Protein AF-A0A7C3V188-F1 (afdb_monomer_lite)

Foldseek 3Di:
DVVLCVPPVDDWDWDWDADPQAIKIWTDGLHDIFIATDNYRVRRVVRRVVVRVVVVVVPVVPDDDDDDRPDD

Sequence (72 aa):
QEFCQREWKVLPRYRVRRRKEGFVAFVSAAGHKAEGRGRTKKEAEEDAARRLYLAIKEKTNGGAALLAPPRM

pLDDT: mean 72.27, std 19.23, range [33.38, 92.06]

Radius of gyration: 13.36 Å; chains: 1; bounding box: 31×24×39 Å

Structure (mmCIF, N/CA/C/O backbone):
data_AF-A0A7C3V188-F1
#
_entry.id   AF-A0A7C3V188-F1
#
loop_
_atom_site.group_PDB
_atom_site.id
_atom_site.type_symbol
_atom_site.label_atom_id
_atom_site.label_alt_id
_atom_site.label_comp_id
_atom_site.label_asym_id
_atom_site.label_entity_id
_atom_site.label_seq_id
_atom_site.pdbx_PDB_ins_code
_atom_site.Cartn_x
_atom_site.Cartn_y
_atom_site.Cartn_z
_atom_site.occupancy
_atom_site.B_iso_or_equiv
_atom_site.auth_seq_id
_atom_site.auth_comp_id
_atom_site.auth_asym_id
_atom_site.auth_atom_id
_atom_site.pdbx_PDB_model_num
ATOM 1 N N . GLN A 1 1 ? 5.485 9.028 -4.276 1.00 47.81 1 GLN A N 1
ATOM 2 C CA . GLN A 1 1 ? 4.871 9.756 -5.410 1.00 47.81 1 GLN A CA 1
ATOM 3 C C . GLN A 1 1 ? 5.860 9.928 -6.562 1.00 47.81 1 GLN A C 1
ATOM 5 O O . GLN A 1 1 ? 5.503 9.595 -7.684 1.00 47.81 1 GLN A O 1
ATOM 10 N N . GLU A 1 2 ? 7.102 10.345 -6.300 1.00 50.38 2 GLU A N 1
ATOM 11 C CA . GLU A 1 2 ? 8.135 10.540 -7.337 1.00 50.38 2 GLU A CA 1
ATOM 12 C C . GLU A 1 2 ? 8.542 9.260 -8.092 1.00 50.38 2 GLU A C 1
ATOM 14 O O . GLU A 1 2 ? 8.722 9.296 -9.303 1.00 50.38 2 GLU A O 1
ATOM 19 N N . PHE A 1 3 ? 8.594 8.105 -7.421 1.00 49.97 3 PHE A N 1
ATOM 20 C CA . PHE A 1 3 ? 9.002 6.835 -8.039 1.00 49.97 3 PHE A CA 1
ATOM 21 C C . PHE A 1 3 ? 8.048 6.348 -9.151 1.00 49.97 3 PHE A C 1
ATOM 23 O O . PHE A 1 3 ? 8.489 6.064 -10.258 1.00 49.97 3 PHE A O 1
ATOM 30 N N . CYS A 1 4 ? 6.727 6.326 -8.918 1.00 43.22 4 CYS A N 1
ATOM 31 C CA . CYS A 1 4 ? 5.762 5.867 -9.933 1.00 43.22 4 CYS A CA 1
ATOM 32 C C . CYS A 1 4 ? 5.702 6.772 -11.175 1.00 43.22 4 CYS A C 1
ATOM 34 O O . CYS A 1 4 ? 5.473 6.276 -12.278 1.00 43.22 4 CYS A O 1
ATOM 36 N N . GLN A 1 5 ? 5.909 8.086 -11.018 1.00 54.91 5 GLN A N 1
ATOM 37 C CA . GLN A 1 5 ? 5.956 8.999 -12.165 1.00 54.91 5 GLN A CA 1
ATOM 38 C C . GLN A 1 5 ? 7.235 8.816 -12.981 1.00 54.91 5 GLN A C 1
ATOM 40 O O . GLN A 1 5 ? 7.179 8.849 -14.208 1.00 54.91 5 GLN A O 1
ATOM 45 N N . ARG A 1 6 ? 8.367 8.605 -12.307 1.00 54.31 6 ARG A N 1
ATOM 46 C CA . ARG A 1 6 ? 9.676 8.489 -12.948 1.00 54.31 6 ARG A CA 1
ATOM 47 C C . ARG A 1 6 ? 9.873 7.139 -13.642 1.00 54.31 6 ARG A C 1
ATOM 49 O O . ARG A 1 6 ? 10.397 7.112 -14.747 1.00 54.31 6 ARG A O 1
ATOM 56 N N . GLU A 1 7 ? 9.398 6.057 -13.027 1.00 53.38 7 GLU A N 1
ATOM 57 C CA . GLU A 1 7 ? 9.572 4.695 -13.544 1.00 53.38 7 GLU A CA 1
ATOM 58 C C . GLU A 1 7 ? 8.474 4.312 -14.552 1.00 53.38 7 GLU A C 1
ATOM 60 O O . GLU A 1 7 ? 8.753 3.692 -15.574 1.00 53.38 7 GLU A O 1
ATOM 65 N N . TRP A 1 8 ? 7.215 4.696 -14.291 1.00 51.53 8 TRP A N 1
ATOM 66 C CA . TRP A 1 8 ? 6.053 4.183 -15.033 1.00 51.53 8 TRP A CA 1
ATOM 67 C C . TRP A 1 8 ? 5.161 5.261 -15.667 1.00 51.53 8 TRP A C 1
ATOM 69 O O . TRP A 1 8 ? 4.221 4.914 -16.376 1.00 51.53 8 TRP A O 1
ATOM 79 N N . LYS A 1 9 ? 5.411 6.561 -15.436 1.00 58.38 9 LYS A N 1
ATOM 80 C CA . LYS A 1 9 ? 4.522 7.677 -15.839 1.00 58.38 9 LYS A CA 1
ATOM 81 C C . LYS A 1 9 ? 3.053 7.519 -15.396 1.00 58.38 9 LYS A C 1
ATOM 83 O O . LYS A 1 9 ? 2.175 8.187 -15.937 1.00 58.38 9 LYS A O 1
ATOM 88 N N . VAL A 1 10 ? 2.760 6.679 -14.396 1.00 58.84 10 VAL A N 1
ATOM 89 C CA . VAL A 1 10 ? 1.391 6.462 -13.894 1.00 58.84 10 VAL A CA 1
ATOM 90 C C . VAL A 1 10 ? 1.269 6.983 -12.468 1.0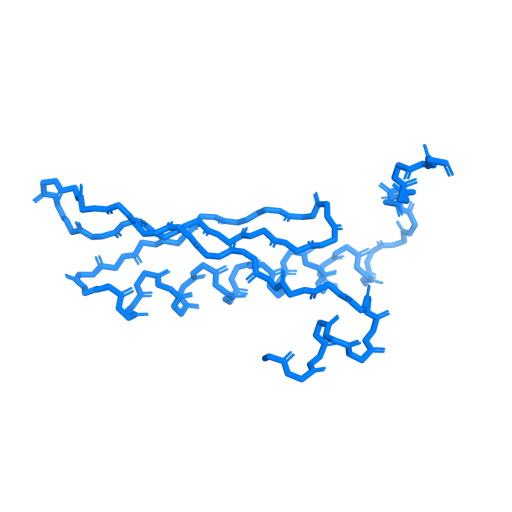0 58.84 10 VAL A C 1
ATOM 92 O O . VAL A 1 10 ? 2.096 6.681 -11.607 1.00 58.84 10 VAL A O 1
ATOM 95 N N . LEU A 1 11 ? 0.211 7.745 -12.193 1.00 67.12 11 LEU A N 1
ATOM 96 C CA . LEU A 1 11 ? -0.138 8.137 -10.831 1.00 67.12 11 LEU A CA 1
ATOM 97 C C . LEU A 1 11 ? -0.766 6.942 -10.090 1.00 67.12 11 LEU A C 1
ATOM 99 O O . LEU A 1 11 ? -1.722 6.352 -10.603 1.00 67.12 11 LEU A O 1
ATOM 103 N N . PRO A 1 12 ? -0.278 6.574 -8.890 1.00 70.06 12 PRO A N 1
ATOM 104 C CA . PRO A 1 12 ? -0.928 5.557 -8.074 1.00 70.06 12 PRO A CA 1
ATOM 105 C C . PRO A 1 12 ? -2.345 6.011 -7.714 1.00 70.06 12 PRO A C 1
ATOM 107 O O . PRO A 1 12 ? -2.554 7.109 -7.198 1.00 70.06 12 PRO A O 1
ATOM 110 N N . ARG A 1 13 ? -3.330 5.156 -7.996 1.00 80.69 13 ARG A N 1
ATOM 111 C CA . ARG A 1 13 ? -4.736 5.417 -7.671 1.00 80.69 13 ARG A CA 1
ATOM 112 C C . ARG A 1 13 ? -5.034 4.888 -6.282 1.00 80.69 13 ARG A C 1
ATOM 114 O O . ARG A 1 13 ? -4.957 3.681 -6.068 1.00 80.69 13 ARG A O 1
ATOM 121 N N . TYR A 1 14 ? -5.397 5.789 -5.376 1.00 80.69 14 TYR A N 1
ATOM 122 C CA . TYR A 1 14 ? -5.821 5.455 -4.021 1.00 80.69 14 TYR A CA 1
ATOM 123 C C . TYR A 1 14 ? -7.341 5.511 -3.904 1.00 80.69 14 TYR A C 1
ATOM 125 O O . TYR A 1 14 ? -7.999 6.404 -4.438 1.00 80.69 14 TYR A O 1
ATOM 133 N N . ARG A 1 15 ? -7.912 4.547 -3.185 1.00 85.62 15 ARG A N 1
ATOM 134 C CA . ARG A 1 15 ? -9.333 4.506 -2.851 1.00 85.62 15 ARG A CA 1
ATOM 135 C C . ARG A 1 15 ? -9.491 4.055 -1.411 1.00 85.62 15 ARG A C 1
ATOM 137 O O . ARG A 1 15 ? -9.254 2.895 -1.104 1.00 85.62 15 ARG A O 1
ATOM 144 N N . VAL A 1 16 ? -9.939 4.952 -0.541 1.00 88.25 16 VAL A N 1
ATOM 145 C CA . VAL A 1 16 ? -10.172 4.647 0.876 1.00 88.25 16 VAL A CA 1
ATOM 146 C C . VAL A 1 16 ? -11.654 4.393 1.122 1.0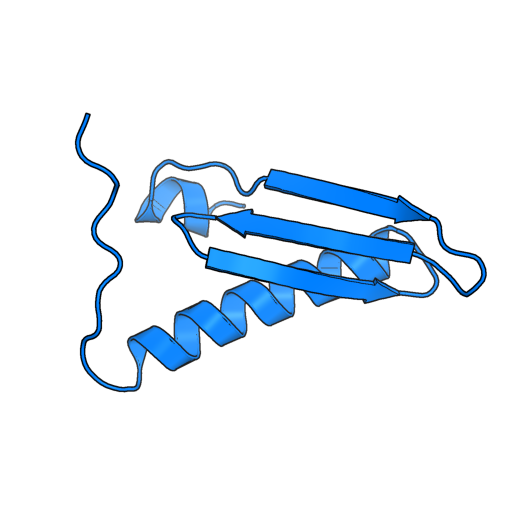0 88.25 16 VAL A C 1
ATOM 148 O O . VAL A 1 16 ? -12.522 5.107 0.620 1.00 88.25 16 VAL A O 1
ATOM 151 N N . ARG A 1 17 ? -11.960 3.363 1.907 1.00 89.50 17 ARG A N 1
ATOM 152 C CA . ARG A 1 17 ? -13.303 3.021 2.375 1.00 89.50 17 ARG A CA 1
ATOM 153 C C . ARG A 1 17 ? -13.304 2.913 3.894 1.00 89.50 17 ARG A C 1
ATOM 155 O O . ARG A 1 17 ? -12.457 2.242 4.476 1.00 89.50 17 ARG A O 1
ATOM 162 N N . ARG A 1 18 ? -14.288 3.542 4.537 1.00 88.81 18 ARG A N 1
ATOM 163 C CA . ARG A 1 18 ? -14.549 3.363 5.971 1.00 88.81 18 ARG A CA 1
ATOM 164 C C . ARG A 1 18 ? -15.280 2.033 6.191 1.00 88.81 18 ARG 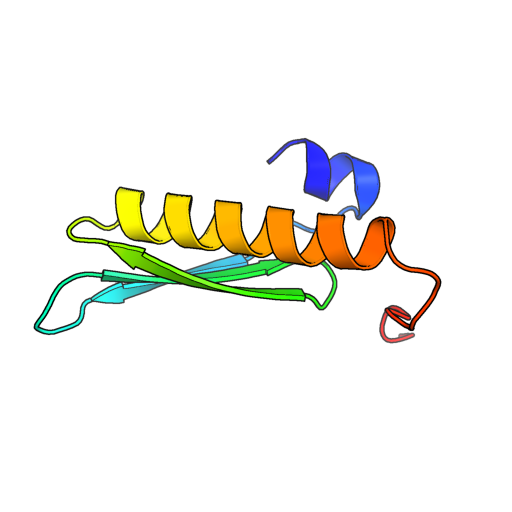A C 1
ATOM 166 O O . ARG A 1 18 ? -16.214 1.708 5.459 1.00 88.81 18 ARG A O 1
ATOM 173 N N . ARG A 1 19 ? -14.850 1.266 7.187 1.00 86.75 19 ARG A N 1
ATOM 174 C CA . ARG A 1 19 ? -15.468 0.024 7.674 1.00 86.75 19 ARG A CA 1
ATOM 175 C C . ARG A 1 19 ? -15.840 0.180 9.152 1.00 86.75 19 ARG A C 1
ATOM 177 O O . ARG A 1 19 ? -15.415 1.134 9.795 1.00 86.75 19 ARG A O 1
ATOM 184 N N . LYS A 1 20 ? -16.638 -0.755 9.684 1.00 83.69 20 LYS A N 1
ATOM 185 C CA . LYS A 1 20 ? -17.028 -0.775 11.108 1.00 83.69 20 LYS A CA 1
ATOM 186 C C . LYS A 1 20 ? -15.811 -0.816 12.046 1.00 83.69 20 LYS A C 1
ATOM 188 O O . LYS A 1 20 ? -15.826 -0.138 13.061 1.00 83.69 20 LYS A O 1
ATOM 193 N N . GLU A 1 21 ? -14.753 -1.527 11.658 1.00 83.25 21 GLU A N 1
ATOM 194 C CA . GLU A 1 21 ? -13.513 -1.696 12.439 1.00 83.25 21 GLU A CA 1
ATOM 195 C C . GLU A 1 21 ? -12.371 -0.729 12.064 1.00 83.25 21 GLU A C 1
ATOM 197 O O . GLU A 1 21 ? -11.270 -0.856 12.591 1.00 83.25 21 GLU A O 1
ATOM 202 N N . GLY A 1 22 ? -12.590 0.243 11.165 1.00 91.38 22 GLY A N 1
ATOM 203 C CA . GLY A 1 22 ? -11.543 1.203 10.784 1.00 91.38 22 GLY A CA 1
ATOM 204 C C . GLY A 1 22 ? -11.616 1.668 9.332 1.00 91.38 22 GLY A C 1
ATOM 205 O O . GLY A 1 22 ? -12.692 1.932 8.793 1.00 91.38 22 GLY A O 1
ATOM 206 N N . PHE A 1 23 ? -10.463 1.779 8.680 1.00 91.56 23 PHE A N 1
ATOM 207 C CA . PHE A 1 23 ? -10.322 2.201 7.289 1.00 91.56 23 PHE A CA 1
ATOM 208 C C . PHE A 1 23 ? -9.587 1.141 6.478 1.00 91.56 23 PHE A C 1
ATOM 210 O O . PHE A 1 23 ? -8.651 0.502 6.951 1.00 91.56 23 PHE A O 1
ATOM 217 N N . VAL A 1 24 ? -10.023 0.976 5.234 1.00 91.69 24 VAL A N 1
ATOM 218 C CA . VAL A 1 24 ? -9.394 0.103 4.245 1.00 91.69 24 VAL A CA 1
ATOM 219 C C . VAL A 1 24 ? -9.037 0.957 3.040 1.00 91.69 24 VAL A C 1
ATOM 221 O O . VAL A 1 24 ? -9.920 1.578 2.446 1.00 91.69 24 VAL A O 1
ATOM 224 N N . ALA A 1 25 ? -7.760 1.007 2.682 1.00 90.94 25 ALA A N 1
ATOM 225 C CA . ALA A 1 25 ? -7.269 1.711 1.511 1.00 90.94 25 ALA A CA 1
ATOM 226 C C . ALA A 1 25 ? -6.840 0.714 0.437 1.00 90.94 25 ALA A C 1
ATOM 228 O O . ALA A 1 25 ? -6.176 -0.280 0.707 1.00 90.94 25 ALA A O 1
ATOM 229 N N . PHE A 1 26 ? -7.212 1.005 -0.798 1.00 88.75 26 PHE A N 1
ATOM 230 C CA . PHE A 1 26 ? -6.811 0.261 -1.979 1.00 88.75 26 PHE A CA 1
ATOM 231 C C . PHE A 1 26 ? -5.887 1.151 -2.791 1.00 88.75 26 PHE A C 1
ATOM 233 O O . PHE A 1 26 ? -6.269 2.274 -3.122 1.00 88.75 26 PHE A O 1
ATOM 240 N N . VAL A 1 27 ? -4.703 0.654 -3.126 1.00 86.81 27 VAL A N 1
ATOM 241 C CA . VAL A 1 27 ? -3.770 1.335 -4.022 1.00 86.81 27 VAL A CA 1
ATOM 242 C C . VAL A 1 27 ? -3.529 0.481 -5.258 1.00 86.81 27 VAL A C 1
ATOM 244 O O . VAL A 1 27 ? -3.396 -0.739 -5.165 1.00 86.81 27 VAL A O 1
ATOM 247 N N . SER A 1 28 ? -3.477 1.116 -6.424 1.00 83.25 28 SER A N 1
ATOM 248 C CA . SER A 1 28 ? -3.122 0.456 -7.681 1.00 83.25 28 SER A CA 1
ATOM 249 C C . SER A 1 28 ? -2.141 1.293 -8.495 1.00 83.25 28 SER A C 1
ATOM 251 O O . SER A 1 28 ? -2.408 2.476 -8.723 1.00 83.25 28 SER A O 1
ATOM 253 N N . ALA A 1 29 ? -1.050 0.683 -8.963 1.00 78.94 29 ALA A N 1
ATOM 254 C CA . ALA A 1 29 ? -0.058 1.304 -9.846 1.00 78.94 29 ALA A CA 1
ATOM 255 C C . ALA A 1 29 ? 0.542 0.263 -10.811 1.00 78.94 29 ALA A C 1
ATOM 257 O O . ALA A 1 29 ? 0.821 -0.857 -10.395 1.00 78.94 29 ALA A O 1
ATOM 258 N N . ALA A 1 30 ? 0.687 0.633 -12.091 1.00 72.62 30 ALA A N 1
ATOM 259 C CA . ALA A 1 30 ? 1.141 -0.206 -13.219 1.00 72.62 30 ALA A CA 1
ATOM 260 C C . ALA A 1 30 ? 0.728 -1.690 -13.156 1.00 72.62 30 ALA A C 1
ATOM 262 O O . ALA A 1 30 ? 1.551 -2.600 -13.173 1.00 72.62 30 ALA A O 1
ATOM 263 N N . GLY A 1 31 ? -0.578 -1.939 -13.048 1.00 76.12 31 GLY A N 1
ATOM 264 C CA . GLY A 1 31 ? -1.134 -3.298 -13.043 1.00 76.12 31 GLY A CA 1
ATOM 265 C C . GLY A 1 31 ? -1.006 -4.048 -11.712 1.00 76.12 31 GLY A C 1
ATOM 266 O O . GLY A 1 31 ? -1.645 -5.084 -11.538 1.00 76.12 31 GLY A O 1
ATOM 267 N N . HIS A 1 32 ? -0.277 -3.509 -10.736 1.00 80.94 32 HIS A N 1
ATOM 268 C CA . HIS A 1 32 ? -0.265 -4.016 -9.370 1.00 80.94 32 HIS A CA 1
ATOM 269 C C . HIS A 1 32 ? -1.350 -3.353 -8.527 1.00 80.94 32 HIS A C 1
ATOM 271 O O . HIS A 1 32 ? -1.710 -2.190 -8.726 1.00 80.94 32 HIS A O 1
ATOM 277 N N . LYS A 1 33 ? -1.851 -4.102 -7.546 1.00 85.38 33 LYS A N 1
ATOM 278 C CA . LYS A 1 33 ? -2.859 -3.657 -6.586 1.00 85.38 33 LYS A CA 1
ATOM 279 C C . LYS A 1 33 ? -2.514 -4.175 -5.197 1.00 85.38 33 LYS A C 1
ATOM 281 O O . LYS A 1 33 ? -2.080 -5.316 -5.067 1.00 85.38 33 LYS A O 1
ATOM 286 N N . ALA A 1 34 ? -2.737 -3.352 -4.183 1.00 88.44 34 ALA A N 1
ATOM 287 C CA . ALA A 1 34 ? -2.596 -3.732 -2.786 1.00 88.44 34 ALA A CA 1
ATOM 288 C C . ALA A 1 34 ? -3.735 -3.141 -1.946 1.00 88.44 34 ALA A C 1
ATOM 290 O O . ALA A 1 34 ? -4.273 -2.076 -2.257 1.00 88.44 34 ALA A O 1
ATOM 291 N N . GLU A 1 35 ? -4.098 -3.855 -0.883 1.00 91.56 35 GLU A N 1
ATOM 292 C CA . GLU A 1 35 ? -5.051 -3.416 0.137 1.00 91.56 35 GLU A CA 1
ATOM 293 C C . GLU A 1 35 ? -4.295 -3.218 1.451 1.00 91.56 35 GLU A C 1
ATOM 295 O O . GLU A 1 35 ? -3.568 -4.118 1.876 1.00 91.56 35 GLU A O 1
ATOM 300 N N . GLY A 1 36 ? -4.492 -2.066 2.087 1.00 89.94 36 GLY A N 1
ATOM 301 C CA . GLY A 1 36 ? -4.010 -1.769 3.428 1.00 89.94 36 GLY A CA 1
ATOM 302 C C . GLY A 1 36 ? -5.138 -1.405 4.381 1.00 89.94 36 GLY A C 1
ATOM 303 O O . GLY A 1 36 ? -6.210 -0.954 3.965 1.00 89.94 36 GLY A O 1
ATOM 304 N N . ARG A 1 37 ? -4.913 -1.627 5.675 1.00 92.06 37 ARG A N 1
ATOM 305 C CA . ARG A 1 37 ? -5.901 -1.399 6.738 1.00 92.06 37 ARG A CA 1
ATOM 306 C C . ARG A 1 37 ? -5.301 -0.546 7.845 1.00 92.06 37 ARG A C 1
ATOM 308 O O . ARG A 1 37 ? -4.121 -0.662 8.145 1.00 92.06 37 ARG A O 1
ATOM 315 N N . GLY A 1 38 ? -6.125 0.285 8.470 1.00 91.06 38 GLY A N 1
ATOM 316 C CA . GLY A 1 38 ? -5.681 1.166 9.546 1.00 91.06 38 GLY A CA 1
ATOM 317 C C . GLY A 1 38 ? -6.828 1.679 10.401 1.00 91.06 38 GLY A C 1
ATOM 318 O O . GLY A 1 38 ? -7.991 1.648 9.991 1.00 91.06 38 GLY A O 1
ATOM 319 N N . ARG A 1 39 ? -6.505 2.170 11.600 1.00 89.31 39 ARG A N 1
ATOM 320 C CA . ARG A 1 39 ? -7.492 2.810 12.488 1.00 89.31 39 ARG A CA 1
ATOM 321 C C . ARG A 1 39 ? -7.857 4.209 11.996 1.00 89.31 39 ARG A C 1
ATOM 323 O O . ARG A 1 39 ? -8.973 4.673 12.219 1.00 89.31 39 ARG A O 1
ATOM 330 N N . THR A 1 40 ? -6.951 4.840 11.255 1.00 90.19 40 THR A N 1
ATOM 331 C CA . THR A 1 40 ? -7.141 6.114 10.557 1.00 90.19 40 THR A CA 1
ATOM 332 C C . THR A 1 40 ? -7.005 5.954 9.037 1.00 90.19 40 THR A C 1
ATOM 334 O O . THR A 1 40 ? -6.448 4.971 8.546 1.00 90.19 40 THR A O 1
ATOM 337 N N . LYS A 1 41 ? -7.509 6.931 8.264 1.00 87.31 41 LYS A N 1
ATOM 338 C CA . LYS A 1 41 ? -7.357 6.959 6.793 1.00 87.31 41 LYS A CA 1
ATOM 339 C C . LYS A 1 41 ? -5.883 6.881 6.384 1.00 87.31 41 LYS A C 1
ATOM 341 O O . LYS A 1 41 ? -5.527 6.065 5.543 1.00 87.31 41 LYS A O 1
ATOM 346 N N . LYS A 1 42 ? -5.048 7.671 7.066 1.00 87.31 42 LYS A N 1
ATOM 347 C CA . LYS A 1 42 ? -3.616 7.785 6.803 1.00 87.31 42 LYS A CA 1
ATOM 348 C C . LYS A 1 42 ? -2.880 6.467 7.057 1.00 87.31 42 LYS A C 1
ATOM 350 O O . LYS A 1 42 ? -2.138 6.028 6.189 1.00 87.31 42 LYS A O 1
ATOM 355 N N . GLU A 1 43 ? -3.159 5.788 8.174 1.00 87.88 43 GLU A N 1
ATOM 356 C CA . GLU A 1 43 ? -2.598 4.453 8.437 1.00 87.88 43 GLU A CA 1
ATOM 357 C C . GLU A 1 43 ? -2.974 3.446 7.348 1.00 87.88 43 GLU A C 1
ATOM 359 O O . GLU A 1 43 ? -2.121 2.691 6.892 1.00 87.88 43 GLU A O 1
ATOM 364 N N . ALA A 1 44 ? -4.235 3.445 6.903 1.00 88.44 44 ALA A N 1
ATOM 365 C CA . ALA A 1 44 ? -4.672 2.534 5.853 1.00 88.44 44 ALA A CA 1
ATOM 366 C C . ALA A 1 44 ? -3.946 2.815 4.526 1.00 88.44 44 ALA A C 1
ATOM 368 O O . ALA A 1 44 ? -3.532 1.879 3.844 1.00 88.44 44 ALA A O 1
ATOM 369 N N . GLU A 1 45 ? -3.770 4.091 4.169 1.00 87.12 45 GLU A N 1
ATOM 370 C CA . GLU A 1 45 ? -3.045 4.519 2.967 1.00 87.12 45 GLU A CA 1
ATOM 371 C C . GLU A 1 45 ? -1.551 4.170 3.027 1.00 87.12 45 GLU A C 1
ATOM 373 O O . GLU A 1 45 ? -1.013 3.640 2.053 1.00 87.12 45 GLU A O 1
ATOM 378 N N . GLU A 1 46 ? -0.893 4.407 4.165 1.00 90.44 46 GLU A N 1
ATOM 379 C CA . GLU A 1 46 ? 0.515 4.055 4.379 1.00 90.44 46 GLU A CA 1
ATOM 380 C C . GLU A 1 46 ? 0.737 2.537 4.326 1.00 90.44 46 GLU A C 1
ATOM 382 O O . GLU A 1 46 ? 1.672 2.076 3.666 1.00 90.44 46 GLU A O 1
ATOM 387 N N . ASP A 1 47 ? -0.145 1.751 4.952 1.00 90.31 47 ASP A N 1
ATOM 388 C CA . ASP A 1 47 ? -0.108 0.284 4.904 1.00 90.31 47 ASP A CA 1
ATOM 389 C C . ASP A 1 47 ? -0.311 -0.227 3.466 1.00 90.31 47 ASP A C 1
ATOM 391 O O . ASP A 1 47 ? 0.443 -1.079 2.988 1.00 90.31 47 ASP A O 1
ATOM 395 N N . ALA A 1 48 ? -1.260 0.351 2.721 1.00 88.00 48 ALA A N 1
ATOM 396 C CA . ALA A 1 48 ? -1.526 -0.023 1.332 1.00 88.00 48 ALA A CA 1
ATOM 397 C C . ALA A 1 48 ? -0.324 0.282 0.423 1.00 88.00 48 ALA A C 1
ATOM 399 O O . ALA A 1 48 ? 0.092 -0.570 -0.367 1.00 88.00 48 ALA A O 1
ATOM 400 N N . ALA A 1 49 ? 0.268 1.473 0.557 1.00 85.56 49 ALA A N 1
ATOM 401 C CA . ALA A 1 49 ? 1.447 1.878 -0.205 1.00 85.56 49 ALA A CA 1
ATOM 402 C C . ALA A 1 49 ? 2.665 0.996 0.109 1.00 85.56 49 ALA A C 1
ATOM 404 O O . ALA A 1 49 ? 3.371 0.570 -0.808 1.00 85.56 49 ALA A O 1
ATOM 405 N N . ARG A 1 50 ? 2.886 0.668 1.390 1.00 86.56 50 ARG A N 1
ATOM 406 C CA . ARG A 1 50 ? 3.985 -0.202 1.827 1.00 86.56 50 ARG A CA 1
ATOM 407 C C . ARG A 1 50 ? 3.848 -1.608 1.247 1.00 86.56 50 ARG A C 1
ATOM 409 O O . ARG A 1 50 ? 4.818 -2.143 0.717 1.00 86.56 50 ARG A O 1
ATOM 416 N N . ARG A 1 51 ? 2.640 -2.177 1.278 1.00 87.00 51 ARG A N 1
ATOM 417 C CA . ARG A 1 51 ? 2.343 -3.491 0.682 1.00 87.00 51 ARG A CA 1
ATOM 418 C C . ARG A 1 51 ? 2.533 -3.499 -0.826 1.00 87.00 51 ARG A C 1
ATOM 420 O O . ARG A 1 51 ? 3.082 -4.457 -1.355 1.00 87.00 51 ARG A O 1
ATOM 427 N N . LEU A 1 52 ? 2.120 -2.436 -1.517 1.00 84.94 52 LEU A N 1
ATOM 428 C CA . LEU A 1 52 ? 2.340 -2.316 -2.957 1.00 84.94 52 LEU A CA 1
ATOM 429 C C . LEU A 1 52 ? 3.834 -2.273 -3.287 1.00 84.94 52 LEU A C 1
ATOM 431 O O . LEU A 1 52 ? 4.277 -2.977 -4.186 1.00 84.94 52 LEU A O 1
ATOM 435 N N . TYR A 1 53 ? 4.608 -1.483 -2.541 1.00 82.62 53 TYR A N 1
ATOM 436 C CA . TYR A 1 53 ? 6.054 -1.396 -2.725 1.00 82.62 53 TYR A CA 1
ATOM 437 C C . TYR A 1 53 ? 6.746 -2.743 -2.482 1.00 82.62 53 TYR A C 1
ATOM 439 O O . TYR A 1 53 ? 7.568 -3.152 -3.296 1.00 82.62 53 TYR A O 1
ATOM 447 N N . LEU A 1 54 ? 6.377 -3.459 -1.413 1.00 82.31 54 LEU A N 1
ATOM 448 C CA . LEU A 1 54 ? 6.889 -4.805 -1.138 1.00 82.31 54 LEU A CA 1
ATOM 449 C C . LEU A 1 54 ? 6.522 -5.786 -2.256 1.00 82.31 54 LEU A C 1
ATOM 451 O O . LEU A 1 54 ? 7.408 -6.446 -2.784 1.00 82.31 54 LEU A O 1
ATOM 455 N N . ALA A 1 55 ? 5.264 -5.796 -2.702 1.00 80.12 55 ALA A N 1
ATOM 456 C CA . ALA A 1 55 ? 4.808 -6.669 -3.783 1.00 80.12 55 ALA A CA 1
ATOM 457 C C . ALA A 1 55 ? 5.520 -6.398 -5.121 1.00 80.12 55 ALA A C 1
ATOM 459 O O . ALA A 1 55 ? 5.738 -7.321 -5.906 1.00 80.12 55 ALA A O 1
ATOM 460 N N . ILE A 1 56 ? 5.877 -5.140 -5.397 1.00 78.19 56 ILE A N 1
ATOM 461 C CA . ILE A 1 56 ? 6.688 -4.771 -6.564 1.00 78.19 56 ILE A CA 1
ATOM 462 C C . ILE A 1 56 ? 8.134 -5.235 -6.354 1.00 78.19 56 ILE A C 1
ATOM 464 O O . ILE A 1 56 ? 8.699 -5.884 -7.227 1.00 78.19 56 ILE A O 1
ATOM 468 N N . LYS A 1 57 ? 8.722 -4.962 -5.185 1.00 74.75 57 LYS A N 1
ATOM 469 C CA . LYS A 1 57 ? 10.113 -5.308 -4.864 1.00 74.75 57 LYS A CA 1
ATOM 470 C C . LYS A 1 57 ? 10.362 -6.820 -4.860 1.00 74.75 57 LYS A C 1
ATOM 472 O O . LYS A 1 57 ? 11.372 -7.260 -5.401 1.00 74.75 57 LYS A O 1
ATOM 477 N N . GLU A 1 58 ? 9.448 -7.613 -4.302 1.00 68.88 58 GLU A N 1
ATOM 478 C CA . GLU A 1 58 ? 9.513 -9.081 -4.317 1.00 68.88 58 GLU A CA 1
ATOM 479 C C . GLU A 1 58 ? 9.451 -9.628 -5.747 1.00 68.88 58 GLU A C 1
ATOM 481 O O . GLU A 1 58 ? 10.256 -10.484 -6.112 1.00 68.88 58 GLU A O 1
ATOM 486 N N . LYS A 1 59 ? 8.572 -9.072 -6.592 1.00 62.91 59 LYS A N 1
ATOM 487 C CA . LYS A 1 59 ? 8.496 -9.429 -8.018 1.00 62.91 59 LYS A CA 1
ATOM 488 C C . LYS A 1 59 ? 9.717 -8.998 -8.832 1.00 62.91 59 LYS A C 1
ATOM 490 O O . LYS A 1 59 ? 9.976 -9.586 -9.874 1.00 62.91 59 LYS A O 1
ATOM 495 N N . THR A 1 60 ? 10.449 -7.985 -8.382 1.00 61.94 60 THR A N 1
ATOM 496 C CA . THR A 1 60 ? 11.684 -7.529 -9.033 1.00 61.94 60 THR A CA 1
ATOM 497 C C . THR A 1 60 ? 12.897 -8.381 -8.642 1.00 61.94 60 THR A C 1
ATOM 499 O O . THR A 1 60 ? 13.813 -8.521 -9.446 1.00 61.94 60 THR A O 1
ATOM 502 N N . ASN A 1 61 ? 12.920 -8.970 -7.439 1.00 53.66 61 ASN A N 1
ATOM 503 C CA . ASN A 1 61 ? 14.082 -9.714 -6.931 1.00 53.66 61 ASN A CA 1
ATOM 504 C C . ASN A 1 61 ? 14.014 -11.239 -7.170 1.00 53.66 61 ASN A C 1
ATOM 506 O O . ASN A 1 61 ? 15.042 -11.908 -7.123 1.00 53.66 61 ASN A O 1
ATOM 510 N N . GLY A 1 62 ? 12.829 -11.798 -7.439 1.00 46.44 62 GLY A N 1
ATOM 511 C CA . GLY A 1 62 ? 12.651 -13.166 -7.938 1.00 46.44 62 GLY A CA 1
ATOM 512 C C . GLY A 1 62 ? 12.312 -13.135 -9.429 1.00 46.44 62 GLY A C 1
ATOM 513 O O . GLY A 1 62 ? 11.305 -12.547 -9.797 1.00 46.44 62 GLY A O 1
AT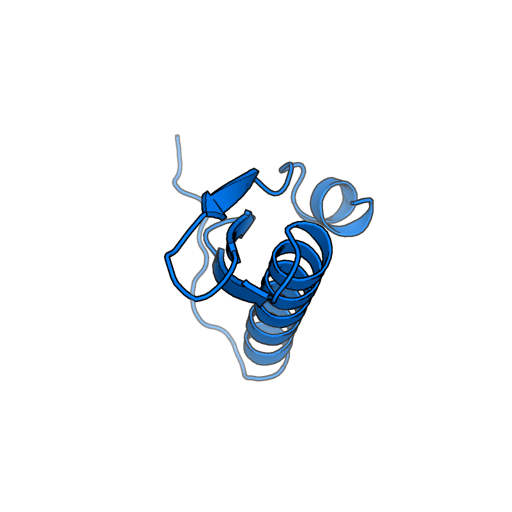OM 514 N N . GLY A 1 63 ? 13.163 -13.724 -10.273 1.00 36.88 63 GLY A N 1
ATOM 515 C CA . GLY A 1 63 ? 13.121 -13.681 -11.743 1.00 36.88 63 GLY A CA 1
ATOM 516 C C . GLY A 1 63 ? 11.751 -13.525 -12.435 1.00 36.88 63 GLY A C 1
ATOM 517 O O . GLY A 1 63 ? 10.793 -14.225 -12.131 1.00 36.88 63 GLY A O 1
ATOM 518 N N . ALA A 1 64 ? 11.726 -12.628 -13.429 1.00 48.88 64 ALA A N 1
ATOM 519 C CA . ALA A 1 64 ? 10.864 -12.603 -14.617 1.00 48.88 64 ALA A CA 1
ATOM 520 C C . ALA A 1 64 ? 9.484 -13.304 -14.538 1.00 48.88 64 ALA A C 1
ATOM 522 O O . ALA A 1 64 ? 9.376 -14.494 -14.815 1.00 48.88 64 ALA A O 1
ATOM 523 N N . ALA A 1 65 ? 8.400 -12.537 -14.346 1.00 36.69 65 ALA A N 1
ATOM 524 C CA . ALA A 1 65 ? 7.063 -12.928 -14.820 1.00 36.69 65 ALA A CA 1
ATOM 525 C C . ALA A 1 65 ? 6.106 -11.724 -14.981 1.00 36.69 65 ALA A C 1
ATOM 527 O O . ALA A 1 65 ? 5.431 -11.299 -14.043 1.00 36.69 65 ALA A O 1
ATOM 528 N N . LEU A 1 66 ? 6.030 -11.225 -16.221 1.00 38.47 66 LEU A N 1
ATOM 529 C CA . LEU A 1 66 ? 4.825 -10.689 -16.878 1.00 38.47 66 LEU A CA 1
ATOM 530 C C . LEU A 1 66 ? 4.018 -9.614 -16.127 1.00 38.47 66 LEU A C 1
ATOM 532 O O . LEU A 1 66 ? 2.945 -9.868 -15.583 1.00 38.47 66 LEU A O 1
ATOM 536 N N . LEU A 1 67 ? 4.458 -8.365 -16.258 1.00 36.34 67 LEU A N 1
ATOM 537 C CA . LEU A 1 67 ? 3.543 -7.231 -16.384 1.00 36.34 67 LEU A CA 1
ATOM 538 C C . LEU A 1 67 ? 3.805 -6.563 -17.725 1.00 36.34 67 LEU A C 1
ATOM 540 O O . LEU A 1 67 ? 4.527 -5.577 -17.833 1.00 36.34 67 LEU A O 1
ATOM 544 N N . ALA A 1 68 ? 3.233 -7.158 -18.769 1.00 35.44 68 ALA A N 1
ATOM 545 C CA . ALA A 1 68 ? 3.034 -6.445 -20.015 1.00 35.44 68 ALA A CA 1
ATOM 546 C C . ALA A 1 68 ? 1.999 -5.332 -19.759 1.00 35.44 68 ALA A C 1
ATOM 548 O O . ALA A 1 68 ? 0.942 -5.618 -19.181 1.00 35.44 68 ALA A O 1
ATOM 549 N N . PRO A 1 69 ? 2.256 -4.077 -20.160 1.00 37.78 69 PRO A N 1
ATOM 550 C CA . PRO A 1 69 ? 1.195 -3.085 -20.208 1.00 37.78 69 PRO A CA 1
ATOM 551 C C . PRO A 1 69 ? 0.129 -3.559 -21.213 1.00 37.78 69 PRO A C 1
ATOM 553 O O . PRO A 1 69 ? 0.491 -4.130 -22.249 1.00 37.78 69 PRO A O 1
ATOM 556 N N . PRO A 1 70 ? -1.175 -3.351 -20.949 1.00 33.38 70 PRO A N 1
A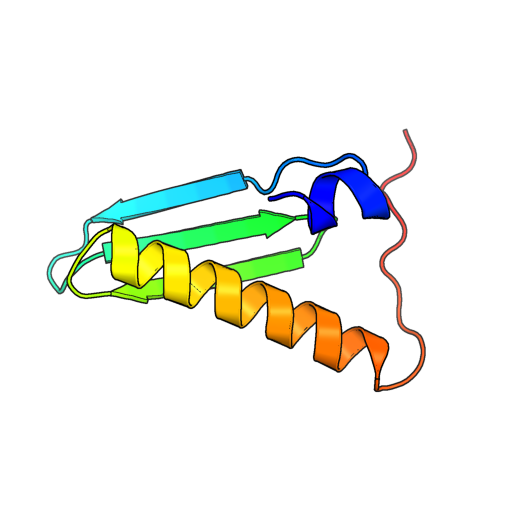TOM 557 C CA . PRO A 1 70 ? -2.183 -3.564 -21.976 1.00 33.38 70 PRO A CA 1
ATOM 558 C C . PRO A 1 70 ? -1.850 -2.651 -23.159 1.00 33.38 70 PRO A C 1
ATOM 560 O O . PRO A 1 70 ? -1.801 -1.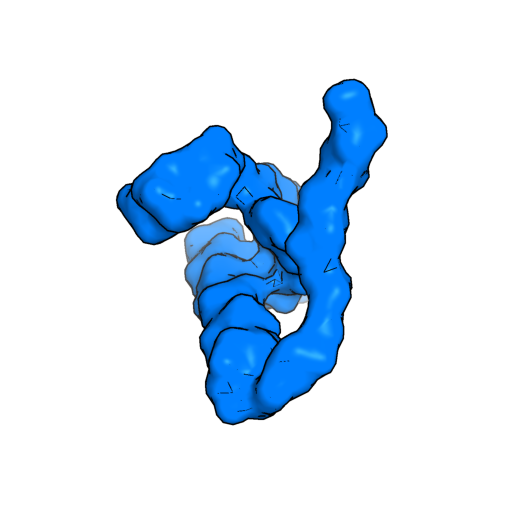429 -23.010 1.00 33.38 70 PRO A O 1
ATOM 563 N N . ARG A 1 71 ? -1.556 -3.262 -24.312 1.00 37.56 71 ARG A N 1
ATOM 564 C CA . ARG A 1 71 ? -1.406 -2.552 -25.584 1.00 37.56 71 ARG A CA 1
ATOM 565 C C . ARG A 1 71 ? -2.752 -1.896 -25.897 1.00 37.56 71 ARG A C 1
ATOM 567 O O . ARG A 1 71 ? -3.761 -2.597 -25.953 1.00 37.56 71 ARG A O 1
ATOM 574 N N . MET A 1 72 ? -2.745 -0.579 -26.064 1.00 41.19 72 MET A N 1
ATOM 575 C CA . MET A 1 72 ? -3.707 0.124 -26.911 1.00 41.19 72 MET A CA 1
ATOM 576 C C . MET A 1 72 ? -3.009 0.450 -28.222 1.00 41.19 72 MET A C 1
ATOM 578 O O . MET A 1 72 ? -1.796 0.761 -28.159 1.00 41.19 72 MET A O 1
#

Secondary structure (DSSP, 8-state):
-HHHHHHHS-PPEEEEEEETTEEEEEEEETTEEEEEEESSHHHHHHHHHHHHHHHHHHHHHS-----PPPP-